Protein AF-G7EU36-F1 (afdb_monomer_lite)

Sequence (126 aa):
MSTAVILALVVGAAIIAGLAFYAGQLLYKLNVQKKLISKQQAEQQQKLKQSRLKRNAKLADSIHLIARAMNEKQCDYSEGCLRIWVLMSQYSFDTERDLTTAYPGIYKMYDVVKEMPTHDSRKKIR

Structure (mmCIF, N/CA/C/O backbone):
data_AF-G7EU36-F1
#
_entry.id   AF-G7EU36-F1
#
loop_
_atom_site.group_PDB
_atom_site.id
_atom_site.type_symbol
_atom_site.label_atom_id
_atom_site.label_alt_id
_atom_site.label_comp_id
_atom_site.label_asym_id
_atom_site.label_entity_id
_atom_site.label_seq_id
_atom_site.pdbx_PDB_ins_code
_atom_site.Cartn_x
_atom_site.Cartn_y
_atom_site.Cartn_z
_atom_site.occupancy
_atom_site.B_iso_or_equiv
_atom_site.auth_seq_id
_atom_site.auth_comp_id
_atom_site.auth_asym_id
_atom_site.auth_atom_id
_atom_site.pdbx_PDB_model_num
ATOM 1 N N . MET A 1 1 ? 34.985 -11.631 -59.280 1.00 60.97 1 MET A N 1
ATOM 2 C CA . MET A 1 1 ? 33.934 -10.674 -58.860 1.00 60.97 1 MET A CA 1
ATOM 3 C C . MET A 1 1 ? 34.430 -9.264 -59.138 1.00 60.97 1 MET A C 1
ATOM 5 O O . MET A 1 1 ? 35.609 -9.023 -58.918 1.00 60.97 1 MET A O 1
ATOM 9 N N . SER A 1 2 ? 33.587 -8.372 -59.668 1.00 85.38 2 SER A N 1
ATOM 10 C CA . SER A 1 2 ? 34.006 -7.000 -60.000 1.00 85.38 2 SER A CA 1
ATOM 11 C C . SER A 1 2 ? 34.350 -6.209 -58.732 1.00 85.38 2 SER A C 1
ATOM 13 O O . SER A 1 2 ? 33.668 -6.346 -57.715 1.00 85.38 2 SER A O 1
ATOM 15 N N . THR A 1 3 ? 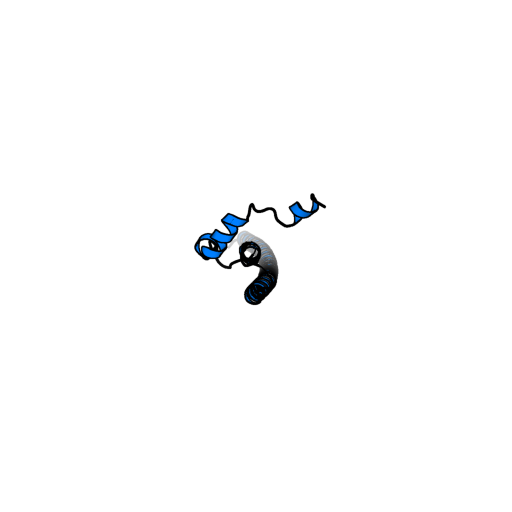35.387 -5.373 -58.787 1.00 88.88 3 THR A N 1
ATOM 16 C CA . THR A 1 3 ? 35.837 -4.503 -57.682 1.00 88.88 3 THR A CA 1
ATOM 17 C C . THR A 1 3 ? 34.711 -3.618 -57.139 1.00 88.88 3 THR A C 1
ATOM 19 O O . THR A 1 3 ? 34.625 -3.400 -55.932 1.00 88.88 3 THR A O 1
ATOM 22 N N . ALA A 1 4 ? 33.785 -3.197 -58.004 1.00 90.25 4 ALA A N 1
ATOM 23 C CA . ALA A 1 4 ? 32.596 -2.432 -57.629 1.00 90.25 4 ALA A CA 1
ATOM 24 C C . ALA A 1 4 ? 31.664 -3.190 -56.664 1.00 90.25 4 ALA A C 1
ATOM 26 O O . ALA A 1 4 ? 31.118 -2.597 -55.736 1.00 90.25 4 ALA A O 1
ATOM 27 N N . VAL A 1 5 ? 31.514 -4.508 -56.839 1.00 91.94 5 VAL A N 1
ATOM 28 C CA . VAL A 1 5 ? 30.663 -5.344 -55.973 1.00 91.94 5 VAL A CA 1
ATOM 29 C C . VAL A 1 5 ? 31.286 -5.481 -54.584 1.00 91.94 5 VAL A C 1
ATOM 31 O O . VAL A 1 5 ? 30.584 -5.396 -53.581 1.00 91.94 5 VAL A O 1
ATOM 34 N N . ILE A 1 6 ? 32.611 -5.634 -54.515 1.00 91.38 6 ILE A N 1
ATOM 35 C CA . ILE A 1 6 ? 33.341 -5.712 -53.243 1.00 91.38 6 ILE A CA 1
ATOM 36 C C . ILE A 1 6 ? 33.213 -4.386 -52.477 1.00 91.38 6 ILE A C 1
ATOM 38 O O . ILE A 1 6 ? 32.902 -4.401 -51.289 1.00 91.38 6 ILE A O 1
ATOM 42 N N . LEU A 1 7 ? 33.371 -3.242 -53.154 1.00 93.38 7 LEU A N 1
ATOM 43 C CA . LEU A 1 7 ? 33.196 -1.921 -52.538 1.00 93.38 7 LEU A CA 1
ATOM 44 C C . LEU A 1 7 ? 31.772 -1.708 -52.007 1.00 93.38 7 LEU A C 1
ATOM 46 O O . LEU A 1 7 ? 31.606 -1.262 -50.872 1.00 93.38 7 LEU A O 1
ATOM 50 N N . ALA A 1 8 ? 30.747 -2.073 -52.782 1.00 92.69 8 ALA A N 1
ATOM 51 C CA . ALA A 1 8 ? 29.355 -1.958 -52.350 1.00 92.69 8 ALA A CA 1
ATOM 52 C C . ALA A 1 8 ? 29.057 -2.810 -51.102 1.00 92.69 8 ALA A C 1
ATOM 54 O O . ALA A 1 8 ? 28.388 -2.340 -50.181 1.00 92.69 8 ALA A O 1
ATOM 55 N N . LEU A 1 9 ? 29.597 -4.033 -51.032 1.00 94.31 9 LEU A N 1
ATOM 56 C CA . LEU A 1 9 ? 29.446 -4.909 -49.866 1.00 94.31 9 LEU A CA 1
ATOM 57 C C . LEU A 1 9 ? 30.137 -4.349 -48.619 1.00 94.31 9 LEU A C 1
ATOM 59 O O . LEU A 1 9 ? 29.560 -4.399 -47.536 1.00 94.31 9 LEU A O 1
ATOM 63 N N . VAL A 1 10 ? 31.339 -3.783 -48.761 1.00 95.38 10 VAL A N 1
ATOM 64 C CA . VAL A 1 10 ? 32.072 -3.173 -47.638 1.00 95.38 10 VAL A CA 1
ATOM 65 C C . VAL A 1 10 ? 31.327 -1.954 -47.094 1.00 95.38 10 VAL A C 1
ATOM 67 O O . VAL A 1 10 ? 31.154 -1.833 -45.882 1.00 95.38 10 VAL A O 1
ATOM 70 N N . VAL A 1 11 ? 30.831 -1.079 -47.973 1.00 95.94 11 VAL A N 1
ATOM 71 C CA . VAL A 1 11 ? 30.046 0.096 -47.564 1.00 95.94 11 VAL A CA 1
ATOM 72 C C . VAL A 1 11 ? 28.738 -0.330 -46.893 1.00 95.94 11 VAL A C 1
ATOM 74 O O . VAL A 1 11 ? 28.403 0.182 -45.825 1.00 95.94 11 VAL A O 1
ATOM 77 N N . GLY A 1 12 ? 28.029 -1.310 -47.460 1.00 96.06 12 GLY A N 1
ATOM 78 C CA . GLY A 1 12 ? 26.815 -1.862 -46.858 1.00 96.06 12 GLY A CA 1
ATOM 79 C C . GLY A 1 12 ? 27.066 -2.457 -45.470 1.00 96.06 12 GLY A C 1
ATOM 80 O O . GLY A 1 12 ? 26.340 -2.151 -44.524 1.00 96.06 12 GLY A O 1
ATOM 81 N N . ALA A 1 13 ? 28.135 -3.243 -45.315 1.00 95.94 13 ALA A N 1
ATOM 82 C CA . ALA A 1 13 ? 28.524 -3.819 -44.031 1.00 95.94 13 ALA A CA 1
ATOM 83 C C . ALA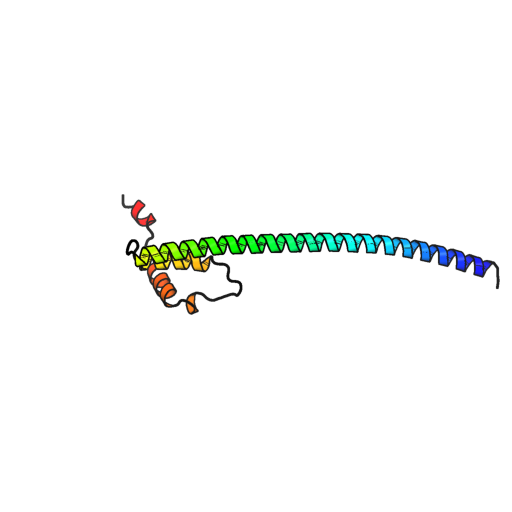 A 1 13 ? 28.874 -2.741 -42.991 1.00 95.94 13 ALA A C 1
ATOM 85 O O . ALA A 1 13 ? 28.454 -2.847 -41.838 1.00 95.94 13 ALA A O 1
ATOM 86 N N . ALA A 1 14 ? 29.578 -1.678 -43.392 1.00 96.50 14 ALA A N 1
ATOM 87 C CA . ALA A 1 14 ? 29.912 -0.562 -42.509 1.00 96.50 14 ALA A CA 1
ATOM 88 C C . ALA A 1 14 ? 28.658 0.179 -42.009 1.00 96.50 14 ALA A C 1
ATOM 90 O O . ALA A 1 14 ? 28.554 0.487 -40.820 1.00 96.50 14 ALA A O 1
ATOM 91 N N . ILE A 1 15 ? 27.676 0.407 -42.889 1.00 96.38 15 ILE A N 1
ATOM 92 C CA . ILE A 1 15 ? 26.397 1.035 -42.524 1.00 96.38 15 ILE A CA 1
ATOM 93 C C . ILE A 1 15 ? 25.625 0.152 -41.534 1.00 96.38 15 ILE A C 1
ATOM 95 O O . ILE A 1 15 ? 25.173 0.641 -40.497 1.00 96.38 15 ILE A O 1
ATOM 99 N N . ILE A 1 16 ? 25.510 -1.152 -41.812 1.00 96.50 16 ILE A N 1
ATOM 100 C CA . ILE A 1 16 ? 24.812 -2.100 -40.931 1.00 96.50 16 ILE A CA 1
ATOM 101 C C . ILE A 1 16 ? 25.485 -2.155 -39.554 1.00 96.50 16 ILE A C 1
ATOM 103 O O . ILE A 1 16 ? 24.793 -2.101 -38.537 1.00 96.50 16 ILE A O 1
ATOM 107 N N . ALA A 1 17 ? 26.819 -2.205 -39.501 1.00 96.75 17 ALA A N 1
ATOM 108 C CA . ALA A 1 17 ? 27.566 -2.217 -38.245 1.00 96.75 17 ALA A CA 1
ATOM 109 C C . ALA A 1 17 ? 27.330 -0.941 -37.416 1.00 96.75 17 ALA A C 1
ATOM 111 O O . ALA A 1 17 ? 27.087 -1.028 -36.211 1.00 96.75 17 ALA A O 1
ATOM 112 N N . GLY A 1 18 ? 27.332 0.235 -38.056 1.00 96.81 18 GLY A N 1
ATOM 113 C CA . GLY A 1 18 ? 27.050 1.508 -37.388 1.00 96.81 18 GLY A CA 1
ATOM 114 C C . GLY A 1 18 ? 25.634 1.575 -36.805 1.00 96.81 18 GLY A C 1
ATOM 115 O O . GLY A 1 18 ? 25.452 1.955 -35.645 1.00 96.81 18 GLY A O 1
ATOM 116 N N . LEU A 1 19 ? 24.632 1.139 -37.573 1.00 96.75 19 LEU A N 1
ATOM 117 C CA . LEU A 1 19 ? 23.239 1.095 -37.117 1.00 96.75 19 LEU A CA 1
ATOM 118 C C . LEU A 1 19 ? 23.032 0.080 -35.986 1.00 96.75 19 LEU A C 1
ATOM 120 O O . LEU A 1 19 ? 22.362 0.390 -34.999 1.00 96.75 19 LEU A O 1
ATOM 124 N N . ALA A 1 20 ? 23.638 -1.106 -36.088 1.00 96.00 20 ALA A N 1
ATOM 125 C CA . ALA A 1 20 ? 23.566 -2.135 -35.055 1.00 96.00 20 ALA A CA 1
ATOM 126 C C . ALA A 1 20 ? 24.200 -1.664 -33.737 1.00 96.00 20 ALA A C 1
ATOM 128 O O . ALA A 1 20 ? 23.624 -1.869 -32.666 1.00 96.00 20 ALA A O 1
ATOM 129 N N . PHE A 1 21 ? 25.344 -0.977 -33.807 1.00 96.62 21 PHE A N 1
ATOM 130 C CA . PHE A 1 21 ? 25.996 -0.400 -32.632 1.00 96.62 21 PHE A CA 1
ATOM 131 C C . PHE A 1 21 ? 25.109 0.648 -31.948 1.00 96.62 21 PHE A C 1
ATOM 133 O O . PHE A 1 21 ? 24.906 0.598 -30.731 1.00 96.62 21 PHE A O 1
ATOM 140 N N . TYR A 1 22 ? 24.523 1.560 -32.727 1.00 96.12 22 TYR A N 1
ATOM 141 C CA . TYR A 1 22 ? 23.627 2.586 -32.197 1.00 96.12 22 TYR A CA 1
ATOM 142 C C . TYR A 1 22 ? 22.372 1.981 -31.550 1.00 96.12 22 TYR A C 1
ATOM 144 O O . TYR A 1 22 ? 22.019 2.333 -30.420 1.00 96.12 22 TYR A O 1
ATOM 152 N N . ALA A 1 23 ? 21.736 1.015 -32.220 1.00 95.50 23 ALA A N 1
ATOM 153 C CA . ALA A 1 23 ? 20.578 0.302 -31.687 1.00 95.50 23 ALA A CA 1
ATOM 154 C C . ALA A 1 23 ? 20.914 -0.436 -30.379 1.00 95.50 23 ALA A C 1
ATOM 156 O O . ALA A 1 23 ? 20.166 -0.338 -29.404 1.00 95.50 23 ALA A O 1
ATOM 157 N N . GLY A 1 24 ? 22.069 -1.108 -30.317 1.00 96.25 24 GLY A N 1
ATOM 158 C CA . GLY A 1 24 ? 22.552 -1.770 -29.104 1.00 96.25 24 GLY A CA 1
ATOM 159 C C . GLY A 1 24 ? 22.754 -0.796 -27.941 1.00 96.25 24 GLY A C 1
ATOM 160 O O . GLY A 1 24 ? 22.292 -1.051 -26.825 1.00 96.25 24 GLY A O 1
ATOM 161 N N . GLN A 1 25 ? 23.369 0.362 -28.200 1.00 95.56 25 GLN A N 1
ATOM 162 C CA . GLN A 1 25 ? 23.564 1.398 -27.185 1.00 95.56 25 GLN A CA 1
ATOM 163 C C . GLN A 1 25 ? 22.225 1.934 -26.652 1.00 95.56 25 GLN A C 1
ATOM 165 O O . GLN A 1 25 ? 22.071 2.149 -25.444 1.00 95.56 25 GLN A O 1
ATOM 170 N N . LEU A 1 26 ? 21.244 2.134 -27.535 1.00 93.56 26 LEU A N 1
ATOM 171 C CA . LEU A 1 26 ? 19.921 2.625 -27.161 1.00 93.56 26 LEU A CA 1
ATOM 172 C C . LEU A 1 26 ? 19.153 1.601 -26.312 1.00 93.56 26 LEU A C 1
ATOM 174 O O . LEU A 1 26 ? 18.602 1.955 -25.267 1.00 93.56 26 LEU A O 1
ATOM 178 N N . LEU A 1 27 ? 19.176 0.324 -26.704 1.00 94.19 27 LEU A N 1
ATOM 179 C CA . LEU A 1 27 ? 18.551 -0.762 -25.944 1.00 94.19 27 LEU A CA 1
ATOM 180 C C . LEU A 1 27 ? 19.171 -0.918 -24.552 1.00 94.19 27 LEU A C 1
ATOM 182 O O . LEU A 1 27 ? 18.444 -1.083 -23.570 1.00 94.19 27 LEU A O 1
ATOM 186 N N . TYR A 1 28 ? 20.496 -0.795 -24.437 1.00 95.31 28 TYR A N 1
ATOM 187 C CA . TYR A 1 28 ? 21.172 -0.821 -23.142 1.00 95.31 28 TYR A CA 1
ATOM 188 C C . TYR A 1 28 ? 20.678 0.304 -22.219 1.00 95.31 28 TYR A C 1
ATOM 190 O O . TYR A 1 28 ? 20.271 0.045 -21.083 1.00 95.31 28 TYR A O 1
ATOM 198 N N . LYS A 1 29 ? 20.624 1.546 -22.721 1.00 93.62 29 LYS A N 1
ATOM 199 C CA . LYS A 1 29 ? 20.117 2.699 -21.956 1.00 93.62 29 LYS A CA 1
ATOM 200 C C . LYS A 1 29 ? 18.664 2.508 -21.516 1.00 93.62 29 LYS A C 1
ATOM 202 O O . LYS A 1 29 ? 18.322 2.863 -20.388 1.00 93.62 29 LYS A O 1
ATOM 207 N N . LEU A 1 30 ? 17.815 1.944 -22.374 1.00 92.94 30 LEU A N 1
ATOM 208 C CA . LEU A 1 30 ? 16.419 1.653 -22.038 1.00 92.94 30 LEU A CA 1
ATOM 209 C C . LEU A 1 30 ? 16.300 0.587 -20.946 1.00 92.94 30 LEU A C 1
ATOM 211 O O . LEU A 1 30 ? 15.510 0.748 -20.018 1.00 92.94 30 LEU A O 1
ATOM 215 N N . ASN A 1 31 ? 17.099 -0.476 -21.012 1.00 93.62 31 ASN A N 1
ATOM 216 C CA . ASN A 1 31 ? 17.074 -1.541 -20.009 1.00 93.62 31 ASN A CA 1
ATOM 217 C C . ASN A 1 31 ? 17.509 -1.040 -18.626 1.00 93.62 31 ASN A C 1
ATOM 219 O O . ASN A 1 31 ? 16.877 -1.375 -17.621 1.00 93.62 31 ASN A O 1
ATOM 223 N N . VAL A 1 32 ? 18.539 -0.189 -18.568 1.00 93.31 32 VAL A N 1
ATOM 224 C CA . VAL A 1 32 ? 18.974 0.443 -17.314 1.00 93.31 32 VAL A CA 1
ATOM 225 C C . VAL A 1 32 ? 17.864 1.322 -16.733 1.00 93.31 32 VAL A C 1
ATOM 227 O O . VAL A 1 32 ? 17.538 1.185 -15.555 1.00 93.31 32 VAL A O 1
ATOM 230 N N . GLN A 1 33 ? 17.230 2.165 -17.553 1.00 90.69 33 GLN A N 1
ATOM 231 C CA . GLN A 1 33 ? 16.122 3.019 -17.108 1.00 90.69 33 GLN A CA 1
ATOM 232 C C . GLN A 1 33 ? 14.937 2.205 -16.579 1.00 90.69 33 GLN A C 1
ATOM 234 O O . GLN A 1 33 ? 14.454 2.470 -15.479 1.00 90.69 33 GLN A O 1
ATOM 239 N N . LYS A 1 34 ? 14.511 1.163 -17.306 1.00 92.19 34 LYS A N 1
ATOM 240 C CA . LYS A 1 34 ? 13.423 0.272 -16.871 1.00 92.19 34 LYS A CA 1
ATOM 241 C C . LYS A 1 34 ? 13.715 -0.360 -15.510 1.00 92.19 34 LYS A C 1
ATOM 243 O O . LYS A 1 34 ? 12.835 -0.386 -14.655 1.00 92.19 34 LYS A O 1
ATOM 248 N N . LYS A 1 35 ? 14.955 -0.810 -15.284 1.00 92.12 35 LYS A N 1
ATOM 249 C CA . LYS A 1 35 ? 15.379 -1.410 -14.008 1.00 92.12 35 LYS A CA 1
ATOM 250 C C . LYS A 1 35 ? 15.364 -0.409 -12.849 1.00 92.12 35 LYS A C 1
ATOM 252 O O . LYS A 1 35 ? 15.071 -0.791 -11.718 1.00 92.12 35 LYS A O 1
ATOM 257 N N . LEU A 1 36 ? 15.695 0.856 -13.101 1.00 92.06 36 LEU A N 1
ATOM 258 C CA . LEU A 1 36 ? 15.622 1.908 -12.082 1.00 92.06 36 LEU A CA 1
ATOM 259 C C . LEU A 1 36 ? 14.170 2.233 -11.726 1.00 92.06 36 LEU A C 1
ATOM 261 O O . LEU A 1 36 ? 13.824 2.247 -10.546 1.00 92.06 36 LEU A O 1
ATOM 265 N N . ILE A 1 37 ? 13.313 2.403 -12.735 1.00 92.12 37 ILE A N 1
ATOM 266 C CA . ILE A 1 37 ? 11.883 2.673 -12.542 1.00 92.12 37 ILE A CA 1
ATOM 267 C C . ILE A 1 37 ? 11.221 1.524 -11.776 1.00 92.12 37 ILE A C 1
ATOM 269 O O . ILE A 1 37 ? 10.513 1.769 -10.803 1.00 92.12 37 ILE A O 1
ATOM 273 N N . SER A 1 38 ? 11.492 0.268 -12.148 1.00 91.69 38 SER A N 1
ATOM 274 C CA . SER A 1 38 ? 10.901 -0.888 -11.466 1.00 91.69 38 SER A CA 1
ATOM 275 C C . SER A 1 38 ? 11.315 -0.971 -9.994 1.00 91.69 38 SER A C 1
ATOM 277 O O . SER A 1 38 ? 10.497 -1.312 -9.143 1.00 91.69 38 SER A O 1
ATOM 279 N N . LYS A 1 39 ? 12.572 -0.629 -9.670 1.00 92.31 39 LYS A N 1
ATOM 280 C CA . LYS A 1 39 ? 13.046 -0.560 -8.278 1.00 92.31 39 LYS A CA 1
ATOM 281 C C . LYS A 1 39 ? 12.331 0.537 -7.493 1.00 92.31 39 LYS A C 1
ATOM 283 O O . LYS A 1 39 ? 11.813 0.264 -6.416 1.00 92.31 39 LYS A O 1
ATOM 288 N N . GLN A 1 40 ? 12.247 1.745 -8.050 1.00 91.81 40 GLN A N 1
ATOM 289 C CA . GLN A 1 40 ? 11.554 2.865 -7.408 1.00 91.81 40 GLN A CA 1
ATOM 290 C C . GLN A 1 40 ? 10.068 2.561 -7.178 1.00 91.81 40 GLN A C 1
ATOM 292 O O . GLN A 1 40 ? 9.539 2.830 -6.100 1.00 91.81 40 GLN A O 1
ATOM 297 N N . GLN A 1 41 ? 9.404 1.940 -8.156 1.00 92.62 41 GLN A N 1
ATOM 298 C CA . GLN A 1 41 ? 8.015 1.502 -8.021 1.00 92.62 41 GLN A CA 1
ATOM 299 C C . GLN A 1 41 ? 7.850 0.465 -6.905 1.00 92.62 41 GLN A C 1
ATOM 301 O O . GLN A 1 41 ? 6.934 0.593 -6.092 1.00 92.62 41 GLN A O 1
ATOM 306 N N . ALA A 1 42 ? 8.740 -0.529 -6.821 1.00 92.88 42 ALA A N 1
ATOM 307 C CA . ALA A 1 42 ? 8.703 -1.533 -5.759 1.00 92.88 42 ALA A CA 1
ATOM 308 C C . ALA A 1 42 ? 8.885 -0.902 -4.365 1.00 92.88 42 ALA A C 1
ATOM 310 O O . ALA A 1 42 ? 8.112 -1.190 -3.449 1.00 92.88 42 ALA A O 1
ATOM 311 N N . GLU A 1 43 ? 9.843 0.015 -4.212 1.00 93.31 43 GLU A N 1
ATOM 312 C CA . GLU A 1 43 ? 10.065 0.745 -2.958 1.00 93.31 43 GLU A CA 1
ATOM 313 C C . GLU A 1 43 ? 8.856 1.602 -2.567 1.00 93.31 43 GLU A C 1
ATOM 315 O O . GLU A 1 43 ? 8.438 1.612 -1.406 1.00 93.31 43 GLU A O 1
ATOM 320 N N . GLN A 1 44 ? 8.254 2.309 -3.526 1.00 92.69 44 GLN A N 1
ATOM 321 C CA . GLN A 1 44 ? 7.066 3.121 -3.277 1.00 92.69 44 GLN A CA 1
ATOM 322 C C . GLN A 1 44 ? 5.875 2.252 -2.861 1.00 92.69 44 GLN A C 1
ATOM 324 O O . GLN A 1 44 ? 5.195 2.571 -1.883 1.00 92.69 44 GLN A O 1
ATOM 329 N N . GLN A 1 45 ? 5.648 1.127 -3.542 1.00 91.88 45 GLN A N 1
ATOM 330 C CA . GLN A 1 45 ? 4.613 0.167 -3.159 1.00 91.88 45 GLN A CA 1
ATOM 331 C C . GLN A 1 45 ? 4.846 -0.377 -1.746 1.00 91.88 45 GLN A C 1
ATOM 333 O O . GLN A 1 45 ? 3.899 -0.467 -0.963 1.00 91.88 45 GLN A O 1
ATOM 338 N N . GLN A 1 46 ? 6.092 -0.689 -1.382 1.00 92.88 46 GLN A N 1
ATOM 339 C CA . GLN A 1 46 ? 6.432 -1.148 -0.038 1.00 92.88 46 GLN A CA 1
ATOM 340 C C . GLN A 1 46 ? 6.152 -0.072 1.021 1.00 92.88 46 GLN A C 1
ATOM 342 O O . GLN A 1 46 ? 5.537 -0.375 2.046 1.00 92.88 46 GLN A O 1
ATOM 347 N N . LYS A 1 47 ? 6.516 1.192 0.766 1.00 93.44 47 LYS A N 1
ATOM 348 C CA . LYS A 1 47 ? 6.211 2.319 1.667 1.00 93.44 47 LYS A CA 1
ATOM 349 C C . LYS A 1 47 ? 4.707 2.520 1.846 1.00 93.44 47 LYS A C 1
ATOM 351 O O . LYS A 1 47 ? 4.243 2.702 2.971 1.00 93.44 47 LYS A O 1
ATOM 356 N N . LEU A 1 48 ? 3.934 2.444 0.762 1.00 91.19 48 LEU A N 1
ATOM 357 C CA . LEU A 1 48 ? 2.474 2.548 0.815 1.00 91.19 48 LEU A CA 1
ATOM 358 C C . LEU A 1 48 ? 1.860 1.403 1.629 1.00 91.19 48 LEU A C 1
ATOM 360 O O . LEU A 1 48 ? 1.017 1.658 2.488 1.00 91.19 48 LEU A O 1
ATOM 364 N N . LYS A 1 49 ? 2.314 0.160 1.423 1.00 91.06 49 LYS A N 1
ATOM 365 C CA . LYS A 1 49 ? 1.881 -0.999 2.220 1.00 91.06 49 LYS A CA 1
ATOM 366 C C . LYS A 1 49 ? 2.194 -0.806 3.704 1.00 91.06 49 LYS A C 1
ATOM 368 O O . LYS A 1 49 ? 1.307 -0.955 4.536 1.00 91.06 49 LYS A O 1
ATOM 373 N N . GLN A 1 50 ? 3.414 -0.397 4.045 1.00 92.88 50 GLN A N 1
ATOM 374 C CA . GLN A 1 50 ? 3.796 -0.132 5.436 1.00 92.88 50 GLN A CA 1
ATOM 375 C C . GLN A 1 50 ? 2.968 0.992 6.071 1.00 92.88 50 GLN A C 1
ATOM 377 O O . GLN A 1 50 ? 2.559 0.878 7.224 1.00 92.88 50 GLN A O 1
ATOM 382 N N . SER A 1 51 ? 2.698 2.071 5.332 1.00 91.88 51 SER A N 1
ATOM 383 C CA . SER A 1 51 ? 1.846 3.169 5.800 1.00 91.88 51 SER A CA 1
ATOM 384 C C . SER A 1 51 ? 0.418 2.691 6.086 1.00 91.88 51 SER A C 1
ATOM 386 O O . SER A 1 51 ? -0.121 2.973 7.159 1.00 91.88 51 SER A O 1
ATOM 388 N N . ARG A 1 52 ? -0.161 1.888 5.180 1.00 92.38 52 ARG A N 1
ATOM 389 C CA . ARG A 1 52 ? -1.476 1.257 5.373 1.00 92.38 52 ARG A CA 1
ATOM 390 C C . ARG A 1 52 ? -1.500 0.374 6.619 1.00 92.38 52 ARG A C 1
ATOM 392 O O . ARG A 1 52 ? -2.385 0.548 7.449 1.00 92.38 52 ARG A O 1
ATOM 399 N N . LEU A 1 53 ? -0.505 -0.499 6.795 1.00 93.56 53 LEU A N 1
ATOM 400 C CA . LEU A 1 53 ? -0.403 -1.374 7.968 1.00 93.56 53 LEU A CA 1
ATOM 401 C C . LEU A 1 53 ? -0.299 -0.580 9.274 1.00 93.56 53 LEU A C 1
ATOM 403 O O . LEU A 1 53 ? -1.014 -0.876 10.224 1.00 93.56 53 LEU A O 1
ATOM 407 N N . LYS A 1 54 ? 0.527 0.474 9.316 1.00 95.06 54 LYS A N 1
ATOM 408 C CA . LYS A 1 54 ? 0.638 1.351 10.494 1.00 95.06 54 LYS A CA 1
ATOM 409 C C . LYS A 1 54 ? -0.682 2.047 10.821 1.00 95.06 54 LYS A C 1
ATOM 411 O O . LYS A 1 54 ? -1.039 2.152 11.991 1.00 95.06 54 LYS A O 1
ATOM 416 N N . ARG A 1 55 ? -1.404 2.535 9.807 1.00 95.25 55 ARG A N 1
ATOM 417 C CA . ARG A 1 55 ? -2.727 3.144 10.001 1.00 95.25 55 ARG A CA 1
ATOM 418 C C . ARG A 1 55 ? -3.724 2.123 10.545 1.00 95.25 55 ARG A C 1
ATOM 420 O O . ARG A 1 55 ? -4.389 2.408 11.532 1.00 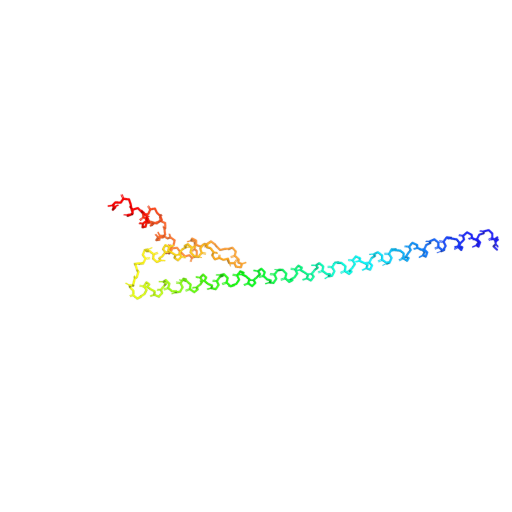95.25 55 ARG A O 1
ATOM 427 N N . ASN A 1 56 ? -3.791 0.944 9.935 1.00 95.19 56 ASN A N 1
ATOM 428 C CA . ASN A 1 56 ? -4.678 -0.129 10.367 1.00 95.19 56 ASN A CA 1
ATOM 429 C C . ASN A 1 56 ? -4.369 -0.597 11.795 1.00 95.19 56 ASN A C 1
ATOM 431 O O . ASN A 1 56 ? -5.299 -0.803 12.564 1.00 95.19 56 ASN A O 1
ATOM 435 N N . ALA A 1 57 ? -3.091 -0.705 12.171 1.00 95.19 57 ALA A N 1
ATOM 436 C CA . ALA A 1 57 ? -2.690 -1.034 13.538 1.00 95.19 57 ALA A CA 1
ATOM 437 C C . ALA A 1 57 ? -3.220 0.004 14.540 1.00 95.19 57 ALA A C 1
ATOM 439 O O . ALA A 1 57 ? -3.889 -0.359 15.497 1.00 95.19 57 ALA A O 1
ATOM 440 N N . LYS A 1 58 ? -3.051 1.304 14.255 1.00 96.31 58 LYS A N 1
ATOM 441 C CA . LYS A 1 58 ? -3.607 2.374 15.103 1.00 96.31 58 LYS A CA 1
ATOM 442 C C . LYS A 1 58 ? -5.132 2.322 15.220 1.00 96.31 58 LYS A C 1
ATOM 444 O O . LYS A 1 58 ? -5.675 2.586 16.293 1.00 96.31 58 LYS A O 1
ATOM 449 N N . LEU A 1 59 ? -5.827 2.023 14.121 1.00 96.12 59 LEU A N 1
ATOM 450 C CA . LEU A 1 59 ? -7.281 1.851 14.134 1.00 96.12 59 LEU A CA 1
ATOM 451 C C . LEU A 1 59 ? -7.675 0.651 15.004 1.00 96.12 59 LEU A C 1
ATOM 453 O O . LEU A 1 59 ? -8.569 0.784 15.834 1.00 96.12 59 LEU A O 1
ATOM 457 N N . ALA A 1 60 ? -6.981 -0.480 14.866 1.00 95.44 60 ALA A N 1
ATOM 458 C CA . ALA A 1 60 ? -7.211 -1.672 15.678 1.00 95.44 60 ALA A CA 1
ATOM 459 C C . ALA A 1 60 ? -6.962 -1.405 17.171 1.00 95.44 60 ALA A C 1
ATOM 461 O O . ALA A 1 60 ? -7.814 -1.736 17.991 1.00 95.44 60 ALA A O 1
ATOM 462 N N . ASP A 1 61 ? -5.866 -0.728 17.520 1.00 97.19 61 ASP A N 1
ATOM 463 C CA . ASP A 1 61 ? -5.565 -0.331 18.901 1.00 97.19 61 ASP A CA 1
ATOM 464 C C . ASP A 1 61 ? -6.668 0.568 19.479 1.00 97.19 61 ASP A C 1
ATOM 466 O O . ASP A 1 61 ? -7.105 0.390 20.616 1.00 97.19 61 ASP A O 1
ATOM 470 N N . SER A 1 62 ? -7.174 1.507 18.673 1.00 96.25 62 SER A N 1
ATOM 471 C CA . SER A 1 62 ? -8.269 2.399 19.071 1.00 96.25 62 SER A CA 1
ATOM 472 C C . SER A 1 62 ? -9.577 1.635 19.292 1.00 96.25 62 SER A C 1
ATOM 474 O O . SER A 1 62 ? -10.277 1.884 20.272 1.00 96.25 62 SER A O 1
ATOM 476 N N . ILE A 1 63 ? -9.898 0.678 18.415 1.00 95.50 63 ILE A N 1
ATOM 477 C CA . ILE A 1 63 ? -11.061 -0.207 18.568 1.00 95.50 63 ILE A CA 1
ATOM 478 C C . ILE A 1 63 ? -10.926 -1.036 19.850 1.00 95.50 63 ILE A C 1
ATOM 480 O O . ILE A 1 63 ? -11.873 -1.104 20.632 1.00 95.50 63 ILE A O 1
ATOM 484 N N . HIS A 1 64 ? -9.748 -1.612 20.107 1.00 96.44 64 HIS A N 1
ATOM 485 C CA . HIS A 1 64 ? -9.477 -2.370 21.329 1.00 96.44 64 HIS A CA 1
ATOM 486 C C . HIS A 1 64 ? -9.644 -1.523 22.592 1.00 96.44 64 HIS A C 1
ATOM 488 O O . HIS A 1 64 ? -10.244 -1.988 23.562 1.00 96.44 64 HIS A O 1
ATOM 494 N N . LEU A 1 65 ? -9.164 -0.277 22.581 1.00 96.25 65 LEU A N 1
ATOM 495 C CA . LEU A 1 65 ? -9.322 0.645 23.704 1.00 96.25 65 LEU A CA 1
ATOM 496 C C . LEU A 1 65 ? -10.801 0.944 23.988 1.00 96.25 65 LEU A C 1
ATOM 498 O O . LEU A 1 65 ? -11.225 0.884 25.140 1.00 96.25 65 LEU A O 1
ATOM 502 N N . ILE A 1 66 ? -11.597 1.220 22.948 1.00 94.56 66 ILE A N 1
ATOM 503 C CA . ILE A 1 66 ? -13.038 1.481 23.094 1.00 94.56 66 ILE A CA 1
ATOM 504 C C . ILE A 1 66 ? -13.760 0.229 23.603 1.00 9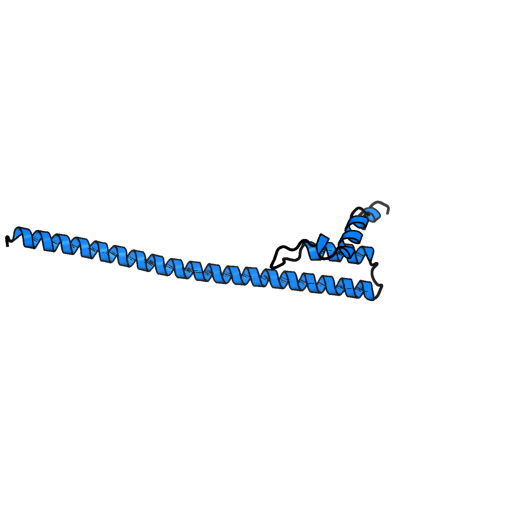4.56 66 ILE A C 1
ATOM 506 O O . ILE A 1 66 ? -14.577 0.321 24.515 1.00 94.56 66 ILE A O 1
ATOM 510 N N . ALA A 1 67 ? -13.430 -0.949 23.066 1.00 94.19 67 ALA A N 1
ATOM 511 C CA . ALA A 1 67 ? -14.006 -2.214 23.513 1.00 94.19 67 ALA A CA 1
ATOM 512 C C . ALA A 1 67 ? -13.711 -2.494 24.993 1.00 94.19 67 ALA A C 1
ATOM 514 O O . ALA A 1 67 ? -14.610 -2.891 25.736 1.00 94.19 67 ALA A O 1
ATOM 515 N N . ARG A 1 68 ? -12.481 -2.223 25.447 1.00 96.06 68 ARG A N 1
ATOM 516 C CA . ARG A 1 68 ? -12.127 -2.303 26.869 1.00 96.06 68 ARG A CA 1
ATOM 517 C C . ARG A 1 68 ? -12.935 -1.305 27.702 1.00 96.06 68 ARG A C 1
ATOM 519 O O . ARG A 1 68 ? -13.499 -1.710 28.711 1.00 96.06 68 ARG A O 1
ATOM 526 N N . ALA A 1 69 ? -13.034 -0.045 27.277 1.00 94.88 69 ALA A N 1
ATOM 527 C CA . ALA A 1 69 ? -13.785 0.980 28.006 1.00 94.88 69 ALA A CA 1
ATOM 528 C C . ALA A 1 69 ? -15.281 0.637 28.142 1.00 94.88 69 ALA A C 1
ATOM 530 O O . ALA A 1 69 ? -15.868 0.858 29.201 1.00 94.88 69 ALA A O 1
ATOM 531 N N . MET A 1 70 ? -15.888 0.044 27.107 1.00 93.62 70 MET A N 1
ATOM 532 C CA . MET A 1 70 ? -17.255 -0.489 27.182 1.00 93.62 70 MET A CA 1
ATOM 533 C C . MET A 1 70 ? -17.361 -1.641 28.189 1.00 93.62 70 MET A C 1
ATOM 535 O O . MET A 1 70 ? -18.272 -1.658 29.014 1.00 93.62 70 MET A O 1
ATOM 539 N N . ASN A 1 71 ? -16.413 -2.584 28.165 1.00 94.75 71 ASN A N 1
ATOM 540 C CA . ASN A 1 71 ? -16.392 -3.713 29.100 1.00 94.75 71 ASN A CA 1
ATOM 541 C C . ASN A 1 71 ? -16.215 -3.259 30.562 1.00 94.75 71 ASN A C 1
ATOM 543 O O . ASN A 1 71 ? -16.829 -3.810 31.472 1.00 94.75 71 ASN A O 1
ATOM 547 N N . GLU A 1 72 ? -15.417 -2.214 30.782 1.00 96.00 72 GLU A N 1
ATOM 548 C CA . GLU A 1 72 ? -15.228 -1.554 32.081 1.00 96.00 72 GLU A CA 1
ATOM 549 C C . GLU A 1 72 ? -16.389 -0.612 32.458 1.00 96.00 72 GLU A C 1
ATOM 551 O O . GLU A 1 72 ? -16.335 0.038 33.500 1.00 96.00 72 GLU A O 1
ATOM 556 N N . LYS A 1 73 ? -17.452 -0.543 31.640 1.00 92.62 73 LYS A N 1
ATOM 557 C CA . LYS A 1 73 ? -18.640 0.309 31.832 1.00 92.62 73 LYS A CA 1
ATOM 558 C C . LYS A 1 73 ? -18.325 1.810 31.939 1.00 92.62 73 LYS A C 1
ATOM 560 O O . LYS A 1 73 ? -19.106 2.563 32.514 1.00 92.62 73 LYS A O 1
ATOM 565 N N . GLN A 1 74 ? -17.200 2.255 31.376 1.00 89.19 74 GLN A N 1
ATOM 566 C CA . GLN A 1 74 ? -16.822 3.674 31.310 1.00 89.19 74 GLN A CA 1
ATOM 567 C C . GLN A 1 74 ? -17.514 4.420 30.159 1.00 89.19 74 GLN A C 1
ATOM 569 O O . GLN A 1 74 ? -17.548 5.647 30.149 1.00 89.19 74 GLN A O 1
ATOM 574 N N . CYS A 1 75 ? -18.045 3.687 29.180 1.00 87.56 75 CYS A N 1
ATOM 575 C CA . CYS A 1 75 ? -18.774 4.209 28.030 1.00 87.56 75 CYS A CA 1
ATOM 576 C C . CYS A 1 75 ? -19.975 3.300 27.747 1.00 87.56 75 CYS A C 1
ATOM 578 O O . CYS A 1 75 ? -19.883 2.082 27.924 1.00 87.56 75 CYS A O 1
ATOM 580 N N . ASP A 1 76 ? -21.094 3.890 27.324 1.00 89.31 76 ASP A N 1
ATOM 581 C CA . ASP A 1 76 ? 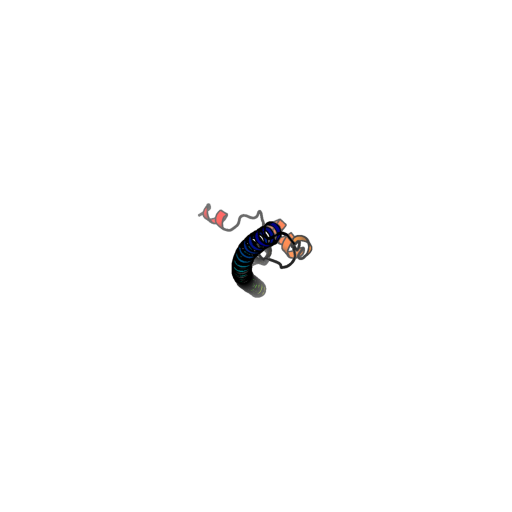-22.282 3.133 26.945 1.00 89.31 76 ASP A CA 1
ATOM 582 C C . ASP A 1 76 ? -22.049 2.342 25.647 1.00 89.31 76 ASP A C 1
ATOM 584 O O . ASP A 1 76 ? -21.335 2.780 24.739 1.00 89.31 76 ASP A O 1
ATOM 588 N N . TYR A 1 77 ? -22.681 1.173 25.540 1.00 88.56 77 TYR A N 1
ATOM 589 C CA . TYR A 1 77 ? -22.535 0.309 24.370 1.00 88.56 77 TYR A CA 1
ATOM 590 C C . TYR A 1 77 ? -23.018 0.978 23.079 1.00 88.56 77 TYR A C 1
ATOM 592 O O . TYR A 1 77 ? -22.452 0.715 22.019 1.00 88.56 77 TYR A O 1
ATOM 600 N N . SER A 1 78 ? -24.029 1.852 23.140 1.00 86.88 78 SER A N 1
ATOM 601 C CA . SER A 1 78 ? -24.526 2.563 21.955 1.00 86.88 78 SER A CA 1
ATOM 602 C C . SER A 1 78 ? -23.475 3.524 21.382 1.00 86.88 78 SER A C 1
ATOM 604 O O . SER A 1 78 ? -23.212 3.505 20.177 1.00 86.88 78 SER A O 1
ATOM 606 N N . GLU A 1 79 ? -22.792 4.290 22.240 1.00 86.69 79 GLU A N 1
ATOM 607 C CA . GLU A 1 79 ? -21.733 5.224 21.843 1.00 86.69 79 GLU A CA 1
ATOM 608 C C . GLU A 1 79 ? -20.480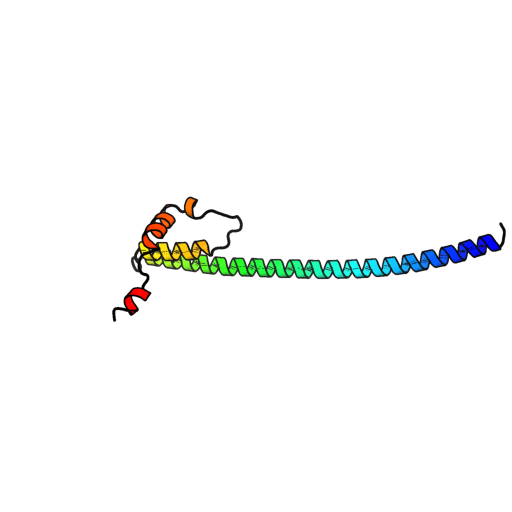 4.477 21.367 1.00 86.69 79 GLU A C 1
ATOM 610 O O . GLU A 1 79 ? -19.900 4.808 20.327 1.00 86.69 79 GLU A O 1
ATOM 615 N N . GLY A 1 80 ? -20.065 3.437 22.094 1.00 91.19 80 GLY A N 1
ATOM 616 C CA . GLY A 1 80 ? -18.900 2.645 21.720 1.00 91.19 80 GLY A CA 1
ATOM 617 C C . GLY A 1 80 ? -19.090 1.896 20.397 1.00 91.19 80 GLY A C 1
ATOM 618 O O . GLY A 1 80 ? -18.188 1.923 19.557 1.00 91.19 80 GLY A O 1
ATOM 619 N N . CYS A 1 81 ? -20.271 1.313 20.147 1.00 90.94 81 CYS A N 1
ATOM 620 C CA . CYS A 1 81 ? -20.605 0.683 18.864 1.00 90.94 81 CYS A CA 1
ATOM 621 C C . CYS A 1 81 ? -20.575 1.681 17.699 1.00 90.94 81 CYS A C 1
ATOM 623 O O . CYS A 1 81 ? -20.012 1.360 16.651 1.00 90.94 81 CYS A O 1
ATOM 625 N N . LEU A 1 82 ? -21.112 2.895 17.880 1.00 90.25 82 LEU A N 1
ATOM 626 C CA . LEU A 1 82 ? -21.065 3.955 16.865 1.00 90.25 82 LEU A CA 1
ATOM 627 C C . LEU A 1 82 ? -19.614 4.309 16.501 1.00 90.25 82 LEU A C 1
ATOM 629 O O . LEU A 1 82 ? -19.247 4.350 15.325 1.00 90.25 82 LEU A O 1
ATOM 633 N N . ARG A 1 83 ? -18.764 4.525 17.513 1.00 91.62 83 ARG A N 1
ATOM 634 C CA . ARG A 1 83 ? -17.349 4.874 17.311 1.00 91.62 83 ARG A CA 1
ATOM 635 C C . ARG A 1 83 ? -16.570 3.742 16.650 1.00 91.62 83 ARG A C 1
ATOM 637 O O . ARG A 1 83 ? -15.794 3.996 15.731 1.00 91.62 83 ARG A O 1
ATOM 644 N N . ILE A 1 84 ? -16.784 2.501 17.086 1.00 93.62 84 ILE A N 1
ATOM 645 C CA . ILE A 1 84 ? -16.144 1.326 16.486 1.00 93.62 84 ILE A CA 1
ATOM 646 C C . ILE A 1 84 ? -16.570 1.169 15.025 1.00 93.62 84 ILE A C 1
ATOM 648 O O . ILE A 1 84 ? -15.704 0.946 14.184 1.00 93.62 84 ILE A O 1
ATOM 652 N N . TRP A 1 85 ? -17.853 1.357 14.698 1.00 92.56 85 TRP A N 1
ATOM 653 C CA . TRP A 1 85 ? -18.343 1.270 13.320 1.00 92.56 85 TRP A CA 1
ATOM 654 C C . TRP A 1 85 ? -17.607 2.230 12.377 1.00 92.56 85 TRP A C 1
ATOM 656 O O . TRP A 1 85 ? -17.112 1.811 11.331 1.00 92.56 85 TRP A O 1
ATOM 666 N N . VAL A 1 86 ? -17.455 3.497 12.777 1.00 90.88 86 VAL A N 1
ATOM 667 C CA . VAL A 1 86 ? -16.734 4.508 11.984 1.00 90.88 86 VAL A CA 1
ATOM 668 C C . VAL A 1 86 ? -15.253 4.146 11.805 1.00 90.88 86 VAL A C 1
ATOM 670 O O . VAL A 1 86 ? -14.688 4.342 10.730 1.00 90.88 86 VAL A O 1
ATOM 673 N N . LEU A 1 87 ? -14.600 3.594 12.833 1.00 93.88 87 LEU A N 1
ATOM 674 C CA . LEU A 1 87 ? -13.205 3.150 12.721 1.00 93.88 87 LEU A CA 1
ATOM 675 C C . LEU A 1 87 ? -13.071 1.924 11.809 1.00 93.88 87 LEU A C 1
ATOM 677 O O . LEU A 1 87 ? -12.130 1.841 11.019 1.00 93.88 87 LEU A O 1
ATOM 681 N N . MET A 1 88 ? -14.024 0.993 11.883 1.00 91.25 88 MET A N 1
ATOM 682 C CA . MET A 1 88 ? -14.073 -0.183 11.016 1.00 91.25 88 MET A CA 1
ATOM 683 C C . MET A 1 88 ? -14.319 0.201 9.555 1.00 91.25 88 MET A C 1
ATOM 685 O O . MET A 1 88 ? -13.670 -0.365 8.680 1.00 91.25 88 MET A O 1
ATOM 689 N N . SER A 1 89 ? -15.167 1.196 9.273 1.00 89.44 89 SER A N 1
ATOM 690 C CA . SER A 1 89 ? -15.400 1.673 7.902 1.00 89.44 89 SER A CA 1
ATOM 691 C C . SER A 1 89 ? -14.188 2.392 7.294 1.00 89.44 89 SER A C 1
ATOM 693 O O . SER A 1 89 ? -14.075 2.490 6.076 1.00 89.44 89 SER A O 1
ATOM 695 N N . GLN A 1 90 ? -13.269 2.899 8.122 1.00 91.00 90 GLN A N 1
ATOM 696 C CA . GLN A 1 90 ? -11.994 3.488 7.684 1.00 91.00 90 GLN A CA 1
ATOM 697 C C . GLN A 1 90 ? -10.870 2.449 7.541 1.00 91.00 90 GLN A C 1
ATOM 699 O O . GLN A 1 90 ? -9.814 2.743 6.963 1.00 91.00 90 GLN A O 1
ATOM 704 N N . TYR A 1 91 ? -11.068 1.245 8.080 1.00 90.81 91 TYR A N 1
ATOM 705 C CA . TYR A 1 91 ? -10.080 0.180 8.045 1.00 90.81 91 TYR A CA 1
ATOM 706 C C . TYR A 1 91 ? -9.883 -0.309 6.609 1.00 90.81 91 TYR A C 1
ATOM 708 O O . TYR A 1 91 ? -10.831 -0.629 5.897 1.00 90.81 91 TYR A O 1
ATOM 716 N N . SER A 1 92 ? -8.631 -0.364 6.155 1.00 88.56 92 SER A N 1
ATOM 717 C CA . SER A 1 92 ? -8.328 -0.831 4.801 1.00 88.56 92 SER A CA 1
ATOM 718 C C . SER A 1 92 ? -8.104 -2.330 4.800 1.00 88.56 92 SER A C 1
ATOM 720 O O . SER A 1 92 ? -7.015 -2.784 5.142 1.00 88.56 92 SER A O 1
ATOM 722 N N . PHE A 1 93 ? -9.130 -3.084 4.428 1.00 85.50 93 PHE A N 1
ATOM 723 C CA . PHE A 1 93 ? -9.038 -4.532 4.283 1.00 85.50 93 PHE A CA 1
ATOM 724 C C . PHE A 1 93 ? -8.241 -4.914 3.030 1.00 85.50 93 PHE A C 1
ATOM 726 O O . PHE A 1 93 ? -8.270 -4.206 2.023 1.00 85.50 93 PHE A O 1
ATOM 733 N N . ASP A 1 94 ? -7.543 -6.049 3.091 1.00 84.19 94 ASP A N 1
ATOM 734 C CA . ASP A 1 94 ? -6.838 -6.611 1.930 1.00 84.19 94 ASP A CA 1
ATOM 735 C C . ASP A 1 94 ? -7.809 -7.129 0.858 1.00 84.19 94 ASP A C 1
ATOM 737 O O . ASP A 1 94 ? -7.468 -7.209 -0.319 1.00 84.19 94 ASP A O 1
ATOM 741 N N . THR A 1 95 ? -9.033 -7.472 1.260 1.00 83.19 95 THR A N 1
ATOM 742 C CA . THR A 1 95 ? -10.131 -7.880 0.379 1.00 83.19 95 THR A CA 1
ATOM 743 C C . THR A 1 95 ? -11.365 -7.076 0.742 1.00 83.19 95 THR A C 1
ATOM 745 O O . THR A 1 95 ? -11.638 -6.871 1.926 1.00 83.19 95 THR A O 1
ATOM 748 N N . GLU A 1 96 ? -12.101 -6.622 -0.269 1.00 80.56 96 GLU A N 1
ATOM 749 C CA . GLU A 1 96 ? -13.352 -5.902 -0.063 1.00 80.56 96 GLU A CA 1
ATOM 750 C C . GLU A 1 96 ? -14.319 -6.774 0.745 1.00 80.56 96 GLU A C 1
ATOM 752 O O . GLU A 1 96 ? -14.576 -7.933 0.414 1.00 80.56 96 GLU A O 1
ATOM 757 N N . ARG A 1 97 ? -14.783 -6.233 1.871 1.00 83.62 97 ARG A N 1
ATOM 758 C CA . ARG A 1 97 ? -15.686 -6.911 2.794 1.00 83.62 97 ARG A CA 1
ATOM 759 C C . ARG A 1 97 ? -16.828 -5.970 3.099 1.00 83.62 97 ARG A C 1
ATOM 761 O O . ARG A 1 97 ? -16.608 -4.869 3.597 1.00 83.62 97 ARG A O 1
ATOM 768 N N . ASP A 1 98 ? -18.037 -6.446 2.866 1.00 88.19 98 ASP A N 1
ATOM 769 C CA . ASP A 1 98 ? -19.221 -5.758 3.340 1.00 88.19 98 ASP A CA 1
ATOM 770 C C . ASP A 1 98 ? -19.325 -5.903 4.868 1.00 88.19 98 ASP A C 1
ATOM 772 O O . ASP A 1 98 ? -19.504 -6.988 5.426 1.00 88.19 98 ASP A O 1
ATOM 776 N N . LEU A 1 99 ? -19.148 -4.780 5.562 1.00 87.75 99 LEU A N 1
ATOM 777 C CA . LEU A 1 99 ? -19.172 -4.724 7.022 1.00 87.75 99 LEU A CA 1
ATOM 778 C C . LEU A 1 99 ? -20.582 -4.890 7.586 1.00 87.75 99 LEU A C 1
ATOM 780 O O . LEU A 1 99 ? -20.725 -5.331 8.727 1.00 87.75 99 LEU A O 1
ATOM 784 N N . THR A 1 100 ? -21.612 -4.567 6.801 1.00 88.00 100 THR A N 1
ATOM 785 C CA . THR A 1 100 ? -23.012 -4.649 7.238 1.00 88.00 100 THR A CA 1
ATOM 786 C C . THR A 1 100 ? -23.443 -6.102 7.424 1.00 88.00 100 THR A C 1
ATOM 788 O O . THR A 1 100 ? -24.108 -6.436 8.405 1.00 88.00 100 THR A O 1
ATOM 791 N N . THR A 1 101 ? -22.977 -6.985 6.539 1.00 88.75 101 THR A N 1
ATOM 792 C CA . THR A 1 101 ? -23.225 -8.429 6.598 1.00 88.75 101 THR A CA 1
ATOM 793 C C . THR A 1 101 ? -22.259 -9.154 7.526 1.00 88.75 101 THR A C 1
ATOM 795 O O . THR A 1 101 ? -22.666 -10.085 8.218 1.00 88.75 101 THR A O 1
ATOM 798 N N . ALA A 1 102 ? -20.997 -8.720 7.603 1.00 89.25 102 ALA A N 1
ATOM 799 C CA . ALA A 1 102 ? -20.012 -9.337 8.491 1.00 89.25 102 ALA A CA 1
ATOM 800 C C . ALA A 1 102 ? -20.275 -9.054 9.982 1.00 89.25 102 ALA A C 1
ATOM 802 O O . ALA A 1 102 ? -19.991 -9.905 10.826 1.00 89.25 102 ALA A O 1
ATOM 803 N N . TYR A 1 103 ? -20.816 -7.875 10.316 1.00 89.94 103 TYR A N 1
ATOM 804 C CA . TYR A 1 103 ? -21.047 -7.441 11.699 1.00 89.94 103 TYR A CA 1
ATOM 805 C C . TYR A 1 103 ? -22.464 -6.881 11.901 1.00 89.94 103 TYR A C 1
ATOM 807 O O . TYR A 1 103 ? -22.633 -5.712 12.265 1.00 89.94 103 TYR A O 1
ATOM 815 N N . PRO A 1 104 ? -23.508 -7.715 11.738 1.00 89.75 104 PRO A N 1
ATOM 816 C CA . PRO A 1 104 ? -24.893 -7.250 11.710 1.00 89.75 104 PRO A CA 1
ATOM 817 C C . PRO A 1 104 ? -25.358 -6.651 13.044 1.00 89.75 104 PRO A C 1
ATOM 819 O O . PRO A 1 104 ? -26.214 -5.773 13.053 1.00 89.75 104 PRO A O 1
ATOM 822 N N . GLY A 1 105 ? -24.805 -7.092 14.181 1.00 88.44 105 GLY A N 1
ATOM 823 C CA . GLY A 1 105 ? -25.153 -6.542 15.499 1.00 88.44 105 GLY A CA 1
ATOM 824 C C . GLY A 1 105 ? -24.670 -5.102 15.690 1.00 88.44 105 GLY A C 1
ATOM 825 O O . GLY A 1 105 ? -25.444 -4.242 16.109 1.00 88.44 105 GLY A O 1
ATOM 826 N N . ILE A 1 106 ? -23.413 -4.829 15.323 1.00 87.00 106 ILE A N 1
ATOM 827 C CA . ILE A 1 106 ? -22.837 -3.478 15.381 1.00 87.00 106 ILE A CA 1
ATOM 828 C C . ILE A 1 106 ? -23.543 -2.582 14.364 1.00 87.00 106 ILE A C 1
ATOM 830 O O . ILE A 1 106 ? -23.918 -1.462 14.699 1.00 87.00 106 ILE A O 1
ATOM 834 N N . TYR A 1 107 ? -23.787 -3.097 13.154 1.00 89.56 107 TYR A N 1
ATOM 835 C CA . TYR A 1 107 ? -24.493 -2.357 12.116 1.00 89.56 107 TYR A CA 1
ATOM 836 C C . TYR A 1 107 ? -25.915 -1.970 12.534 1.00 89.56 107 TYR A C 1
ATOM 838 O O . TYR A 1 107 ? -26.278 -0.810 12.396 1.00 89.56 107 TYR A O 1
ATOM 846 N N . LYS A 1 108 ? -26.703 -2.889 13.110 1.00 88.56 108 LYS A N 1
ATOM 847 C CA . LYS A 1 108 ? -28.054 -2.579 13.615 1.00 88.56 108 LYS A CA 1
ATOM 848 C C . LYS A 1 108 ? -28.037 -1.474 14.668 1.00 88.56 108 LYS A C 1
ATOM 850 O O . LYS A 1 108 ? -28.877 -0.584 14.626 1.00 88.56 108 LYS A O 1
ATOM 855 N N . MET A 1 109 ? -27.084 -1.522 15.600 1.00 86.69 109 MET A N 1
ATOM 856 C CA . MET A 1 109 ? -26.941 -0.473 16.610 1.00 86.69 109 MET A CA 1
ATOM 857 C C . MET A 1 109 ? -26.554 0.865 15.967 1.00 86.69 109 MET A C 1
ATOM 859 O O . MET A 1 109 ? -27.155 1.890 16.276 1.00 86.69 109 MET A O 1
ATOM 863 N N . TYR A 1 110 ? -25.593 0.856 15.039 1.00 87.25 110 TYR A N 1
ATOM 864 C CA . TYR A 1 110 ? -25.213 2.040 14.270 1.00 87.25 110 TYR A CA 1
ATOM 865 C C . TYR A 1 110 ? -26.411 2.620 13.510 1.00 87.25 110 TYR A C 1
ATOM 867 O O . TYR A 1 110 ? -26.661 3.814 13.601 1.00 87.25 110 TYR A O 1
ATOM 875 N N . ASP A 1 111 ? -27.181 1.793 12.807 1.00 85.94 111 ASP A N 1
ATOM 876 C CA . ASP A 1 111 ? -28.284 2.242 11.956 1.00 85.94 111 ASP A CA 1
ATOM 877 C C . ASP A 1 111 ? -29.406 2.930 12.748 1.00 85.94 111 ASP A C 1
ATOM 879 O O . ASP A 1 111 ? -29.953 3.934 12.295 1.00 85.94 111 ASP A O 1
ATOM 883 N N . VAL A 1 112 ? -29.682 2.452 13.966 1.00 84.44 112 VAL A N 1
ATOM 884 C CA . VAL A 1 112 ? -30.659 3.056 14.887 1.00 84.44 112 VAL A CA 1
ATOM 885 C C . VAL A 1 112 ? -30.154 4.375 15.482 1.00 84.44 112 VAL A C 1
ATOM 887 O O . VAL A 1 112 ? -30.940 5.294 15.706 1.00 84.44 112 VAL A O 1
ATOM 890 N N . VAL A 1 113 ? -28.853 4.477 15.766 1.00 79.31 113 VAL A N 1
ATOM 891 C CA . VAL A 1 113 ? -28.282 5.571 16.574 1.00 79.31 113 VAL A CA 1
ATOM 892 C C . VAL A 1 113 ? -27.574 6.634 15.720 1.00 79.31 113 VAL A C 1
ATOM 894 O O . VAL A 1 113 ? -27.305 7.724 16.214 1.00 79.31 113 VAL A O 1
ATOM 897 N N . LYS A 1 114 ? -27.316 6.385 14.427 1.00 75.88 114 LYS A N 1
ATOM 898 C CA . LYS A 1 114 ? -26.587 7.311 13.533 1.00 75.88 114 LYS A CA 1
ATOM 899 C C . LYS A 1 114 ? -27.225 8.700 13.412 1.00 75.88 114 LYS A C 1
ATOM 901 O O . LYS A 1 114 ? -26.503 9.668 13.209 1.00 75.88 114 LYS A O 1
ATOM 906 N N . GLU A 1 115 ? -28.551 8.783 13.544 1.00 71.88 115 GLU A N 1
ATOM 907 C CA . GLU A 1 115 ? -29.328 10.030 13.468 1.00 71.88 115 GLU A CA 1
ATOM 908 C C . GLU A 1 115 ? -29.548 10.676 14.848 1.00 71.88 115 GLU A C 1
ATOM 910 O O . GLU A 1 115 ? -30.137 11.756 14.945 1.00 71.88 115 GLU A O 1
ATOM 915 N N . MET A 1 116 ? -29.108 10.037 15.942 1.00 66.00 116 MET A N 1
ATOM 916 C CA . MET A 1 116 ? -29.198 10.667 17.255 1.00 66.00 116 MET A CA 1
ATOM 917 C C . MET A 1 116 ? -28.260 11.875 17.308 1.00 66.00 116 MET A C 1
ATOM 919 O O . MET A 1 116 ? -27.117 11.785 16.854 1.00 66.00 116 MET A O 1
ATOM 923 N N . PRO A 1 117 ? -28.701 12.997 17.899 1.00 58.56 117 PRO A N 1
ATOM 924 C CA . PRO A 1 117 ? -27.876 14.185 18.025 1.00 58.56 117 PRO A CA 1
ATOM 925 C C . PRO A 1 117 ? -26.591 13.857 18.791 1.00 58.56 117 PRO A C 1
ATOM 927 O O . PRO A 1 117 ? -26.586 13.684 20.012 1.00 58.56 117 PRO A O 1
ATOM 930 N N . THR A 1 118 ? -25.479 13.775 18.062 1.00 60.31 118 THR A N 1
ATOM 931 C CA . THR A 1 118 ? -24.143 13.704 18.644 1.00 60.31 118 THR A CA 1
ATOM 932 C C . THR A 1 118 ? -23.886 14.969 19.462 1.00 60.31 118 THR A C 1
ATOM 934 O O . THR A 1 118 ? -24.497 16.011 19.232 1.00 60.31 118 THR A O 1
ATOM 937 N N . HIS A 1 119 ? -22.990 14.878 20.446 1.00 54.12 119 HIS A N 1
ATOM 938 C CA . HIS A 1 119 ? -22.741 15.865 21.509 1.00 54.12 119 HIS A CA 1
ATOM 939 C C . HIS A 1 119 ? -22.713 17.366 21.122 1.00 54.12 119 HIS A C 1
ATOM 941 O O . HIS A 1 119 ? -22.918 18.206 22.001 1.00 54.12 119 HIS A O 1
ATOM 947 N N . ASP A 1 120 ? -22.529 17.727 19.850 1.00 49.19 120 ASP A N 1
ATOM 948 C CA . ASP A 1 120 ? -22.633 19.100 19.341 1.00 49.19 120 ASP A CA 1
ATOM 949 C C . ASP A 1 120 ? -24.025 19.732 19.504 1.00 49.19 120 ASP A C 1
ATOM 951 O O . ASP A 1 120 ? -24.127 20.943 19.710 1.00 49.19 120 ASP A O 1
ATOM 955 N N . SER A 1 121 ? -25.109 18.949 19.525 1.00 44.41 121 SER A N 1
ATOM 956 C CA . SER A 1 121 ? -26.458 19.494 19.750 1.00 44.41 121 SER A CA 1
ATOM 957 C C . SER A 1 121 ? -26.686 19.968 21.192 1.00 44.41 121 SER A C 1
ATOM 959 O O . SER A 1 121 ? -27.592 20.761 21.436 1.00 44.41 121 SER A O 1
ATOM 961 N N . ARG A 1 122 ? -25.838 19.558 22.151 1.00 50.81 122 ARG A N 1
ATOM 962 C CA . ARG A 1 122 ? -25.883 20.064 23.536 1.00 50.81 122 ARG A CA 1
ATOM 963 C C . ARG A 1 122 ? -25.184 21.416 23.708 1.00 50.81 122 ARG A C 1
ATOM 965 O O . ARG A 1 122 ? -25.478 22.114 24.671 1.00 50.81 122 ARG A O 1
ATOM 972 N N . LYS A 1 123 ? -24.313 21.831 22.776 1.00 42.62 123 LYS A N 1
ATOM 973 C CA . LYS A 1 123 ? -23.670 23.162 22.818 1.00 42.62 123 LYS A CA 1
ATOM 974 C C . LYS A 1 123 ? -24.603 24.313 22.436 1.00 42.62 123 LYS A C 1
ATOM 976 O O . LYS A 1 123 ? -24.267 25.452 22.721 1.00 42.62 123 LYS A O 1
ATOM 981 N N . LYS A 1 124 ? -25.752 24.037 21.807 1.00 43.75 124 LYS A N 1
ATOM 982 C CA . LYS A 1 124 ? -26.762 25.058 21.470 1.00 43.75 124 LYS A CA 1
ATOM 983 C C . LYS A 1 124 ? -27.805 25.299 22.569 1.00 43.75 124 LYS A C 1
ATOM 985 O O . LYS A 1 124 ? -28.623 26.194 22.413 1.00 43.75 124 LYS A O 1
ATOM 990 N N . ILE A 1 125 ? -27.794 24.508 23.644 1.00 53.69 125 ILE A N 1
ATOM 991 C CA . ILE A 1 125 ? -28.763 24.604 24.754 1.00 53.69 125 ILE A CA 1
ATOM 992 C C . ILE A 1 125 ? -28.091 25.140 26.041 1.00 53.69 125 ILE A C 1
ATOM 994 O O . ILE A 1 125 ? -28.719 25.191 27.093 1.00 53.69 125 ILE A O 1
ATOM 998 N N . ARG A 1 126 ? -26.826 25.581 25.981 1.00 39.38 126 ARG A N 1
ATOM 999 C CA . ARG A 1 126 ? -26.145 26.252 27.099 1.00 39.38 126 ARG A CA 1
ATOM 1000 C C . ARG A 1 126 ? -25.745 27.671 26.735 1.00 39.38 126 ARG A C 1
ATOM 1002 O O . ARG A 1 126 ? -25.328 27.861 25.574 1.00 39.38 126 ARG A O 1
#

Secondary structure (DSSP, 8-state):
--HHHHHHHHHHHHHHHHHHHHHHHHHHHHHHHHHHHHHHHHHHHHHHHHHHHHHHHHHHHHHHHHHHHHHTTSS-HHHHHHHHHHHHHH---SS---HHHH-HHHHHHHHHHTTS--GGGGTT--

Foldseek 3Di:
DDPVVVVVVVVVVVVVVVVVVVVVVVVVVVVVVVVVVVVVVVVVVVVVVVVLVVLLVVLVVVLVVLVVCVVVVVDPPLVSLLSNVVSVVVRDDPDDDDPCVVPVPSNVSNVVCVPPDDPVVVVVVD

Radius of gyration: 33.14 Å; chains: 1; bounding box: 66×37×92 Å

pLDDT: mean 87.86, std 12.62, range [39.38, 97.19]